Protein AF-A0A352DT89-F1 (afdb_monomer_lite)

Structure (mmCIF, N/CA/C/O backbone):
data_AF-A0A352DT89-F1
#
_entry.id   AF-A0A352DT89-F1
#
loop_
_atom_site.group_PDB
_atom_site.id
_atom_site.type_symbol
_atom_site.label_atom_id
_atom_site.label_alt_id
_atom_site.label_comp_id
_atom_site.label_asym_id
_atom_site.label_entity_id
_atom_site.label_seq_id
_atom_site.pdbx_PDB_ins_code
_atom_site.Cartn_x
_atom_site.Cartn_y
_atom_site.Cartn_z
_atom_site.occupancy
_atom_site.B_iso_or_equiv
_atom_site.auth_seq_id
_atom_site.auth_comp_id
_atom_site.auth_asym_id
_atom_site.auth_atom_id
_atom_site.pdbx_PDB_model_num
ATOM 1 N N . MET A 1 1 ? -3.209 36.835 -15.844 1.00 39.00 1 MET A N 1
ATOM 2 C CA . MET A 1 1 ? -2.817 36.328 -14.512 1.00 39.00 1 MET A CA 1
ATOM 3 C C . MET A 1 1 ? -1.917 35.134 -14.737 1.00 39.00 1 MET A C 1
ATOM 5 O O . MET A 1 1 ? -2.390 34.126 -15.241 1.00 39.00 1 MET A O 1
ATOM 9 N N . ASN A 1 2 ? -0.623 35.279 -14.459 1.00 40.19 2 ASN A N 1
ATOM 10 C CA . ASN A 1 2 ? 0.311 34.160 -14.505 1.00 40.19 2 ASN A CA 1
ATOM 11 C C . ASN A 1 2 ? -0.028 33.258 -13.320 1.00 40.19 2 ASN A C 1
ATOM 13 O O . ASN A 1 2 ? 0.199 33.653 -12.179 1.00 40.19 2 ASN A O 1
ATOM 17 N N . HIS A 1 3 ? -0.615 32.088 -13.570 1.00 44.91 3 HIS A N 1
ATOM 18 C CA . HIS A 1 3 ? -0.617 31.047 -12.552 1.00 44.91 3 HIS A CA 1
ATOM 19 C C . HIS A 1 3 ? 0.853 30.712 -12.289 1.00 44.91 3 HIS A C 1
ATOM 21 O O . HIS A 1 3 ? 1.546 30.357 -13.245 1.00 44.91 3 HIS A O 1
ATOM 27 N N . PRO A 1 4 ? 1.376 30.864 -11.058 1.00 53.34 4 PRO A N 1
ATOM 28 C CA . PRO A 1 4 ? 2.664 30.276 -10.754 1.00 53.34 4 PRO A CA 1
ATOM 29 C C . PRO A 1 4 ? 2.493 28.782 -11.004 1.00 53.34 4 PRO A C 1
ATOM 31 O O . PRO A 1 4 ? 1.671 28.132 -10.355 1.00 53.34 4 PRO A O 1
ATOM 34 N N . THR A 1 5 ? 3.198 28.253 -12.002 1.00 54.12 5 THR A N 1
ATOM 35 C CA . THR A 1 5 ? 3.310 26.815 -12.217 1.00 54.12 5 THR A CA 1
ATOM 36 C C . THR A 1 5 ? 4.070 26.288 -11.014 1.00 54.12 5 THR A C 1
ATOM 38 O O . THR A 1 5 ? 5.296 26.225 -11.018 1.00 54.12 5 THR A O 1
ATOM 41 N N . ASN A 1 6 ? 3.346 26.036 -9.925 1.00 61.28 6 ASN A N 1
ATOM 42 C CA . ASN A 1 6 ? 3.899 25.429 -8.734 1.00 61.28 6 ASN A CA 1
ATOM 43 C C . ASN A 1 6 ? 4.404 24.071 -9.206 1.00 61.28 6 ASN A C 1
ATOM 45 O O . ASN A 1 6 ? 3.603 23.210 -9.573 1.00 61.28 6 ASN A O 1
ATOM 49 N N . ALA A 1 7 ? 5.723 23.932 -9.331 1.00 71.81 7 ALA A N 1
ATOM 50 C CA . ALA A 1 7 ? 6.316 22.686 -9.768 1.00 71.81 7 ALA A CA 1
ATOM 51 C C . ALA A 1 7 ? 5.851 21.613 -8.780 1.00 71.81 7 ALA A C 1
ATOM 53 O O . ALA A 1 7 ? 6.148 21.693 -7.588 1.00 71.81 7 ALA A O 1
ATOM 54 N N . LEU A 1 8 ? 5.048 20.664 -9.260 1.00 79.25 8 LEU A N 1
ATOM 55 C CA . LEU A 1 8 ? 4.570 19.553 -8.452 1.00 79.25 8 LEU A CA 1
ATOM 56 C C . LEU A 1 8 ? 5.782 18.693 -8.094 1.00 79.25 8 LEU A C 1
ATOM 58 O O . LEU A 1 8 ? 6.277 17.924 -8.915 1.00 79.25 8 LEU A O 1
ATOM 62 N N . THR A 1 9 ? 6.296 18.874 -6.880 1.00 88.44 9 THR A N 1
ATOM 63 C CA . THR A 1 9 ? 7.382 18.051 -6.349 1.00 88.44 9 THR A CA 1
ATOM 64 C C . THR A 1 9 ? 6.805 16.763 -5.775 1.00 88.44 9 THR A C 1
ATOM 66 O O . THR A 1 9 ? 5.714 16.765 -5.203 1.00 88.44 9 THR A O 1
ATOM 69 N N . VAL A 1 10 ? 7.552 15.660 -5.878 1.00 86.00 10 VAL A N 1
ATOM 70 C CA . VAL A 1 10 ? 7.151 14.366 -5.295 1.00 86.00 10 VAL A CA 1
ATOM 71 C C . VAL A 1 10 ? 6.863 14.516 -3.802 1.00 86.00 10 VAL A C 1
ATOM 73 O O . VAL A 1 10 ? 5.809 14.101 -3.332 1.00 86.00 10 VAL A O 1
ATOM 76 N N . LEU A 1 11 ? 7.742 15.209 -3.071 1.00 87.31 11 LEU A N 1
ATOM 77 C CA . LEU A 1 11 ? 7.554 15.483 -1.647 1.00 87.31 11 LEU A CA 1
ATOM 78 C C . LEU A 1 11 ? 6.271 16.283 -1.365 1.00 8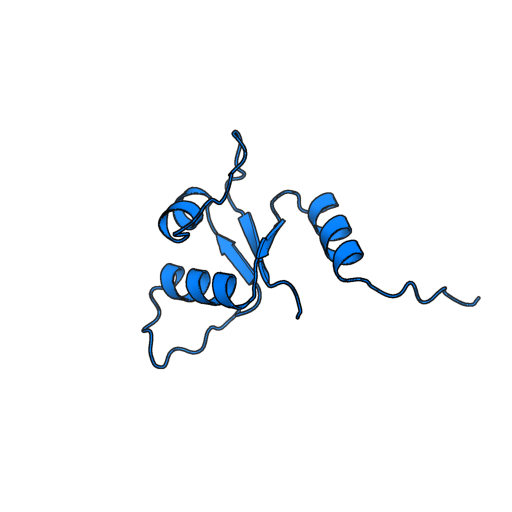7.31 11 LEU A C 1
ATOM 80 O O . LEU A 1 11 ? 5.548 15.956 -0.427 1.00 87.31 11 LEU A O 1
ATOM 84 N N . GLY A 1 12 ? 5.971 17.303 -2.174 1.00 88.94 12 GLY A N 1
ATOM 85 C CA . GLY A 1 12 ? 4.755 18.103 -2.023 1.00 88.94 12 GLY A CA 1
ATOM 86 C C . GLY A 1 12 ? 3.485 17.290 -2.279 1.00 88.94 12 GLY A C 1
ATOM 87 O O . GLY A 1 12 ? 2.507 17.437 -1.548 1.00 88.94 12 GLY A O 1
ATOM 88 N N . ILE A 1 13 ? 3.517 16.383 -3.259 1.00 88.44 13 ILE A N 1
ATOM 89 C CA . ILE A 1 13 ? 2.423 15.437 -3.515 1.00 88.44 13 ILE A CA 1
ATOM 90 C C . ILE A 1 13 ? 2.260 14.478 -2.334 1.00 88.44 13 ILE A C 1
ATOM 92 O O . ILE A 1 13 ? 1.141 14.288 -1.868 1.00 88.44 13 ILE A O 1
ATOM 96 N N . GLU A 1 14 ? 3.347 13.901 -1.815 1.00 89.62 14 GLU A N 1
ATOM 97 C CA . GLU A 1 14 ? 3.281 12.991 -0.666 1.00 89.62 14 GLU A CA 1
ATOM 98 C C . GLU A 1 14 ? 2.676 13.668 0.568 1.00 89.62 14 GLU A C 1
ATOM 100 O O . GLU A 1 14 ? 1.815 13.095 1.234 1.00 89.62 14 GLU A O 1
ATOM 105 N N . GLN A 1 15 ? 3.113 14.893 0.868 1.00 88.94 15 GLN A N 1
ATOM 106 C CA . GLN A 1 15 ? 2.604 15.674 1.994 1.00 88.94 15 GLN A CA 1
ATOM 107 C C . GLN A 1 15 ? 1.130 16.039 1.807 1.00 88.94 15 GLN A C 1
ATOM 109 O O . GLN A 1 15 ? 0.337 15.856 2.729 1.00 88.94 15 GLN A O 1
ATOM 114 N N . GLY A 1 16 ? 0.753 16.512 0.615 1.00 90.25 16 GLY A N 1
ATOM 115 C CA . GLY A 1 16 ? -0.634 16.843 0.296 1.00 90.25 16 GLY A CA 1
ATOM 116 C C . GLY A 1 16 ? -1.552 15.624 0.368 1.00 90.25 16 GLY A C 1
ATOM 117 O O . GLY A 1 16 ? -2.638 15.709 0.940 1.00 90.25 16 GLY A O 1
ATOM 118 N N . LEU A 1 17 ? -1.098 14.473 -0.138 1.00 88.00 17 LEU A N 1
ATOM 119 C CA . LEU A 1 17 ? -1.881 13.245 -0.086 1.00 88.00 17 LEU A CA 1
ATOM 120 C C . LEU A 1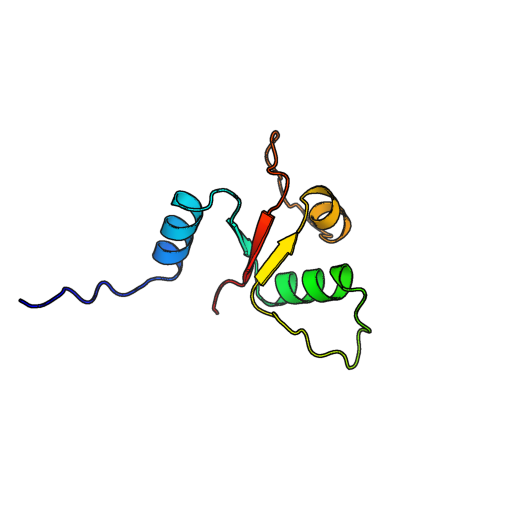 17 ? -2.032 12.739 1.348 1.00 88.00 17 LEU A C 1
ATOM 122 O O . LEU A 1 17 ? -3.151 12.438 1.730 1.00 88.00 17 LEU A O 1
ATOM 126 N N . ARG A 1 18 ? -0.970 12.714 2.167 1.00 86.50 18 ARG A N 1
ATOM 127 C CA . ARG A 1 18 ? -1.080 12.318 3.587 1.00 86.50 18 ARG A CA 1
ATOM 128 C C . ARG A 1 18 ? -1.982 13.250 4.394 1.00 86.50 18 ARG A C 1
ATOM 130 O O . ARG A 1 18 ? -2.638 12.799 5.323 1.00 86.50 18 ARG A O 1
ATOM 137 N N . ALA A 1 19 ? -2.013 14.541 4.065 1.00 87.06 19 ALA A N 1
ATOM 138 C CA . ALA A 1 19 ? -2.896 15.489 4.740 1.00 87.06 19 ALA A CA 1
ATOM 139 C C . ALA A 1 19 ? -4.381 15.233 4.422 1.00 87.06 19 ALA A C 1
ATOM 141 O O . ALA A 1 19 ? -5.227 15.412 5.294 1.00 87.06 19 ALA A O 1
ATOM 142 N N . ALA A 1 20 ? -4.694 14.817 3.191 1.00 89.44 20 ALA A N 1
ATOM 143 C CA . ALA A 1 20 ? -6.059 14.506 2.761 1.00 89.44 20 ALA A CA 1
ATOM 144 C C . ALA A 1 20 ? -6.482 13.057 3.070 1.00 89.44 20 ALA A C 1
ATOM 146 O O . ALA A 1 20 ? -7.656 12.798 3.312 1.00 89.44 20 ALA A O 1
ATOM 147 N N . VAL A 1 21 ? -5.524 12.131 3.043 1.00 89.19 21 VAL A N 1
ATOM 148 C CA . VAL A 1 21 ? -5.678 10.680 3.198 1.00 89.19 21 VAL A CA 1
ATOM 149 C C . VAL A 1 21 ? -4.566 10.197 4.143 1.00 89.19 21 VAL A C 1
ATOM 151 O O . VAL A 1 21 ? -3.498 9.784 3.681 1.00 89.19 21 VAL A O 1
ATOM 154 N N . PRO A 1 22 ? -4.757 10.296 5.471 1.00 86.69 22 PRO A N 1
ATOM 155 C CA . PRO A 1 22 ? -3.740 9.922 6.462 1.00 86.69 22 PRO A CA 1
ATOM 156 C C . PRO A 1 22 ? -3.278 8.463 6.365 1.00 86.69 22 PRO A C 1
ATOM 158 O O . PRO A 1 22 ? -2.144 8.143 6.714 1.00 86.69 22 PRO A O 1
ATOM 161 N N . GLU A 1 23 ? -4.139 7.587 5.856 1.00 88.00 23 GLU A N 1
ATOM 162 C CA . GLU A 1 23 ? -3.880 6.176 5.586 1.00 88.00 23 GLU A CA 1
ATOM 163 C C . GLU A 1 23 ? -3.060 5.919 4.310 1.00 88.00 23 GLU A C 1
ATOM 165 O O . GLU A 1 23 ? -2.784 4.764 3.978 1.00 88.00 23 GLU A O 1
ATOM 170 N N . ALA A 1 24 ? -2.664 6.968 3.578 1.00 89.38 24 ALA A N 1
ATOM 171 C CA . ALA A 1 24 ? -1.818 6.844 2.401 1.00 89.38 24 ALA A CA 1
ATOM 172 C C . ALA A 1 24 ? -0.352 6.611 2.787 1.00 89.38 24 ALA A C 1
ATOM 174 O O . ALA A 1 24 ? 0.321 7.447 3.400 1.00 89.38 24 ALA A O 1
ATOM 175 N N . VAL A 1 25 ? 0.174 5.475 2.351 1.00 89.31 25 VAL A N 1
ATOM 176 C CA . VAL A 1 25 ? 1.519 5.008 2.657 1.00 89.31 25 VAL A CA 1
ATOM 177 C C . VAL A 1 25 ? 2.320 4.888 1.367 1.00 89.31 25 VAL A C 1
ATOM 179 O O . VAL A 1 25 ? 1.860 4.316 0.386 1.00 89.31 25 VAL A O 1
ATOM 182 N N . PHE A 1 26 ? 3.544 5.415 1.364 1.00 89.88 26 PHE A N 1
ATOM 183 C CA . PHE A 1 26 ? 4.381 5.478 0.166 1.00 89.88 26 PHE A CA 1
ATOM 184 C C . PHE A 1 26 ? 5.565 4.518 0.249 1.00 89.88 26 PHE A C 1
ATOM 186 O O . PHE A 1 26 ? 6.416 4.666 1.130 1.00 89.88 26 PHE A O 1
ATOM 193 N N . ALA A 1 27 ? 5.669 3.603 -0.715 1.00 88.81 27 ALA A N 1
ATOM 194 C CA . ALA A 1 27 ? 6.735 2.605 -0.814 1.00 88.81 27 ALA A CA 1
ATOM 195 C C . ALA A 1 27 ? 7.443 2.657 -2.174 1.00 88.81 27 ALA A C 1
ATOM 197 O O . ALA A 1 27 ? 6.972 3.300 -3.109 1.00 88.81 27 ALA A O 1
ATOM 198 N N . SER A 1 28 ? 8.562 1.945 -2.316 1.00 89.69 28 SER A N 1
ATOM 199 C CA . SER A 1 28 ? 9.186 1.789 -3.634 1.00 89.69 28 SER A CA 1
ATOM 200 C C . SER A 1 28 ? 8.268 1.003 -4.587 1.00 89.69 28 SER A C 1
ATOM 202 O O . SER A 1 28 ? 7.574 0.079 -4.140 1.00 89.69 28 SER A O 1
ATOM 204 N N . PRO A 1 29 ? 8.295 1.275 -5.907 1.00 90.94 29 PRO A N 1
ATOM 205 C CA . PRO A 1 29 ? 7.498 0.530 -6.887 1.00 90.94 29 PRO A CA 1
ATOM 206 C C . PRO A 1 29 ? 7.689 -0.991 -6.805 1.00 90.94 29 PRO A C 1
ATOM 208 O O . PRO A 1 29 ? 6.752 -1.764 -7.014 1.00 90.94 29 PRO A O 1
ATOM 211 N N . ARG A 1 30 ? 8.902 -1.447 -6.459 1.00 89.00 30 ARG A N 1
ATOM 212 C CA . ARG A 1 30 ? 9.213 -2.872 -6.265 1.00 89.00 30 ARG A CA 1
ATOM 213 C C . ARG A 1 30 ? 8.419 -3.484 -5.109 1.00 89.00 30 ARG A C 1
ATOM 215 O O . ARG A 1 30 ? 7.900 -4.588 -5.263 1.00 89.00 30 ARG A O 1
ATOM 222 N N . VAL A 1 31 ? 8.319 -2.782 -3.980 1.00 89.31 31 VAL A N 1
ATOM 223 C CA . VAL A 1 31 ? 7.571 -3.245 -2.803 1.00 89.31 31 VAL A CA 1
ATOM 224 C C . VAL A 1 31 ? 6.076 -3.298 -3.105 1.00 89.31 31 VAL A C 1
ATOM 226 O O . VAL A 1 31 ? 5.454 -4.329 -2.862 1.00 89.31 31 VAL A O 1
ATOM 229 N N . VAL A 1 32 ? 5.521 -2.251 -3.725 1.00 91.06 32 VAL A N 1
ATOM 230 C CA . VAL A 1 32 ? 4.093 -2.208 -4.091 1.00 91.06 32 VAL A CA 1
ATOM 231 C C . VAL A 1 32 ? 3.727 -3.357 -5.028 1.00 91.06 32 VAL A C 1
ATOM 233 O O . VAL A 1 32 ? 2.775 -4.090 -4.777 1.00 91.06 32 VAL A O 1
ATOM 236 N N . ARG A 1 33 ? 4.533 -3.600 -6.068 1.00 90.00 33 ARG A N 1
ATOM 237 C CA . ARG A 1 33 ? 4.304 -4.717 -6.999 1.00 90.00 33 ARG A CA 1
ATOM 238 C C . ARG A 1 33 ? 4.389 -6.081 -6.323 1.00 90.00 33 ARG A C 1
ATOM 240 O O . ARG A 1 33 ? 3.637 -6.974 -6.704 1.00 90.00 33 ARG A O 1
ATOM 247 N N . ARG A 1 34 ? 5.301 -6.258 -5.362 1.00 88.69 34 ARG A N 1
ATOM 248 C CA . ARG A 1 34 ? 5.409 -7.500 -4.586 1.00 88.69 34 ARG A CA 1
ATOM 249 C C . ARG A 1 34 ? 4.148 -7.730 -3.756 1.00 88.69 34 ARG A C 1
ATOM 251 O O . ARG A 1 34 ? 3.601 -8.824 -3.814 1.00 88.69 34 ARG A O 1
ATOM 258 N N . ILE A 1 35 ? 3.675 -6.696 -3.061 1.00 90.62 35 ILE A N 1
ATOM 259 C CA . ILE A 1 35 ? 2.465 -6.763 -2.235 1.00 90.62 35 ILE A CA 1
ATOM 260 C C . ILE A 1 35 ? 1.244 -7.077 -3.096 1.00 90.62 35 ILE A C 1
ATOM 262 O O . ILE A 1 35 ? 0.551 -8.037 -2.798 1.00 90.62 35 ILE A O 1
ATOM 266 N N . ILE A 1 36 ? 1.031 -6.369 -4.212 1.00 91.25 36 ILE A N 1
ATOM 267 C CA . ILE A 1 36 ? -0.115 -6.641 -5.096 1.00 91.25 36 ILE A CA 1
ATOM 268 C C . ILE A 1 36 ? -0.099 -8.083 -5.610 1.00 91.25 36 ILE A C 1
ATOM 270 O O . ILE A 1 36 ? -1.136 -8.734 -5.675 1.00 91.25 36 ILE A O 1
ATOM 274 N N . ARG A 1 37 ? 1.075 -8.600 -5.994 1.00 88.94 37 ARG A N 1
ATOM 275 C CA . ARG A 1 37 ? 1.187 -9.987 -6.465 1.00 88.94 37 ARG A CA 1
ATOM 276 C C . ARG A 1 37 ? 0.825 -10.990 -5.381 1.00 88.94 37 ARG A C 1
ATOM 278 O O . ARG A 1 37 ? 0.121 -11.942 -5.684 1.00 88.94 37 ARG A O 1
ATOM 285 N N . ALA A 1 38 ? 1.319 -10.783 -4.166 1.00 89.06 38 ALA A N 1
ATOM 286 C CA . ALA A 1 38 ? 1.072 -11.692 -3.057 1.00 89.06 38 ALA A CA 1
ATOM 287 C C . ALA A 1 38 ? -0.367 -11.588 -2.521 1.00 89.06 38 ALA A C 1
ATOM 289 O O . ALA A 1 38 ? -0.938 -12.588 -2.098 1.00 89.06 38 ALA A O 1
ATOM 290 N N . ASP A 1 39 ? -0.971 -10.400 -2.566 1.00 90.00 39 ASP A N 1
ATOM 291 C CA . ASP A 1 39 ? -2.358 -10.186 -2.154 1.00 90.00 39 ASP A CA 1
ATOM 292 C C . ASP A 1 39 ? -3.354 -10.830 -3.128 1.00 90.00 39 ASP A C 1
ATOM 294 O O . ASP A 1 39 ? -4.262 -11.541 -2.713 1.00 90.00 39 ASP A O 1
ATOM 298 N N . LEU A 1 40 ? -3.120 -10.664 -4.432 1.00 87.19 40 LEU A N 1
ATOM 299 C CA . LEU A 1 40 ? -3.957 -11.228 -5.493 1.00 87.19 40 LEU A CA 1
ATOM 300 C C . LEU A 1 40 ? -3.611 -12.687 -5.855 1.00 87.19 40 LEU A C 1
ATOM 302 O O . LEU A 1 40 ? -4.113 -13.186 -6.862 1.00 87.19 40 LEU A O 1
ATOM 306 N N . ASP A 1 41 ? -2.720 -13.334 -5.095 1.00 85.94 41 ASP A N 1
ATOM 307 C CA . ASP A 1 41 ? -2.203 -14.692 -5.344 1.00 85.94 41 ASP A CA 1
ATOM 308 C C . ASP A 1 41 ? -1.768 -14.924 -6.809 1.00 85.94 41 ASP A C 1
ATOM 310 O O . ASP A 1 41 ? -2.059 -15.931 -7.457 1.00 85.94 41 ASP A O 1
ATOM 314 N N . LEU A 1 42 ? -1.099 -13.924 -7.391 1.00 81.06 42 LEU A N 1
ATOM 315 C CA . LEU A 1 42 ? -0.722 -13.952 -8.800 1.00 81.06 42 LEU A CA 1
ATOM 316 C C . LEU A 1 42 ? 0.529 -14.814 -9.021 1.00 81.06 42 LEU A C 1
ATOM 318 O O . LEU A 1 42 ? 1.558 -14.577 -8.377 1.00 81.06 42 LEU A O 1
ATOM 322 N N . PRO A 1 43 ? 0.533 -15.719 -10.021 1.0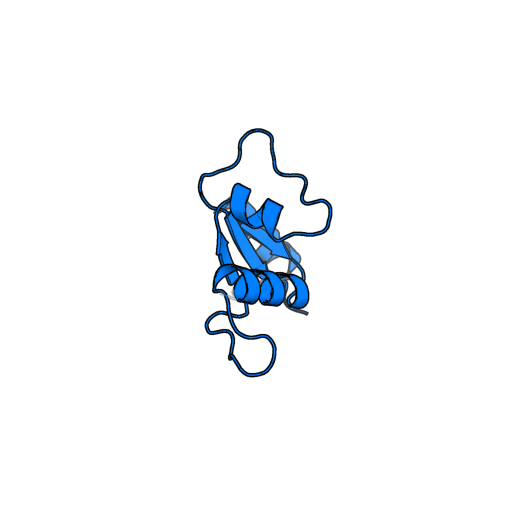0 76.25 43 PRO A N 1
ATOM 323 C CA . PRO A 1 43 ? 1.701 -16.534 -10.321 1.00 76.25 43 PRO A CA 1
ATOM 324 C C . PRO A 1 43 ? 2.903 -15.664 -10.717 1.00 76.25 43 PRO A C 1
ATOM 326 O O . PRO A 1 43 ? 2.803 -14.737 -11.532 1.00 76.25 43 PRO A O 1
ATOM 329 N N . LEU A 1 44 ? 4.063 -16.003 -10.145 1.00 68.00 44 LEU A N 1
ATOM 330 C CA . LEU A 1 44 ? 5.289 -15.195 -10.161 1.00 68.00 44 LEU A CA 1
ATOM 331 C C . LEU A 1 44 ? 5.819 -14.847 -11.562 1.00 68.00 44 LEU A C 1
ATOM 333 O O . LEU A 1 44 ? 6.454 -13.807 -11.720 1.00 68.00 44 LEU A O 1
ATOM 337 N N . LEU A 1 45 ? 5.572 -15.684 -12.576 1.00 62.12 45 LEU A N 1
ATOM 338 C CA . LEU A 1 45 ? 6.316 -15.618 -13.840 1.00 62.12 45 LEU A CA 1
ATOM 339 C C . LEU A 1 45 ? 5.601 -14.908 -14.999 1.00 62.12 45 LEU A C 1
ATOM 341 O O . LEU A 1 45 ? 6.287 -14.436 -15.900 1.00 62.12 45 LEU A O 1
ATOM 345 N N . LEU A 1 46 ? 4.264 -14.797 -15.011 1.00 63.31 46 LEU A N 1
ATOM 346 C CA . LEU A 1 46 ? 3.542 -14.329 -16.215 1.00 63.31 46 LEU A CA 1
ATOM 347 C C . LEU A 1 46 ? 2.339 -13.412 -15.959 1.00 63.31 46 LEU A C 1
ATOM 349 O O . LEU A 1 46 ? 1.832 -12.795 -16.896 1.00 63.31 46 LEU A O 1
ATOM 353 N N . ALA A 1 47 ? 1.881 -13.265 -14.715 1.00 66.38 47 ALA A N 1
ATOM 354 C CA . ALA A 1 47 ? 0.736 -12.406 -14.444 1.00 66.38 47 ALA A CA 1
ATOM 355 C C . ALA A 1 47 ? 1.126 -10.920 -14.540 1.00 66.38 47 ALA A C 1
ATOM 357 O O . ALA A 1 47 ? 2.032 -10.445 -13.842 1.00 66.38 47 ALA A O 1
ATOM 358 N N . ARG A 1 48 ? 0.433 -10.168 -15.401 1.00 72.81 48 ARG A N 1
ATOM 359 C CA . ARG A 1 48 ? 0.516 -8.704 -15.455 1.00 72.81 48 ARG A CA 1
ATOM 360 C C . ARG A 1 48 ? -0.212 -8.130 -14.240 1.00 72.81 48 ARG A C 1
ATOM 362 O O . ARG A 1 48 ? -1.359 -8.483 -14.001 1.00 72.81 48 ARG A O 1
ATOM 369 N N . VAL A 1 49 ? 0.436 -7.235 -13.494 1.00 75.56 49 VAL A N 1
ATOM 370 C CA . VAL A 1 49 ? -0.197 -6.563 -12.348 1.00 75.56 49 VAL A CA 1
ATOM 371 C C . VAL A 1 49 ? -1.149 -5.473 -12.867 1.00 75.56 49 VAL A C 1
ATOM 373 O O . VAL A 1 49 ? -0.665 -4.547 -13.528 1.00 75.56 49 VAL A O 1
ATOM 376 N N . PRO A 1 50 ? -2.467 -5.561 -12.607 1.00 70.50 50 PRO A N 1
ATOM 377 C CA . PRO A 1 50 ? -3.460 -4.676 -13.221 1.00 70.50 50 PRO A CA 1
ATOM 378 C C . PRO A 1 50 ? -3.399 -3.225 -12.706 1.00 70.50 50 PRO A C 1
ATOM 380 O O . PRO A 1 50 ? -3.694 -2.311 -13.469 1.00 70.50 50 PRO A O 1
ATOM 383 N N . HIS A 1 51 ? -2.943 -2.999 -11.467 1.00 82.69 51 HIS A N 1
ATOM 384 C CA . HIS A 1 51 ? -2.814 -1.678 -10.825 1.00 82.69 51 HIS A CA 1
ATOM 385 C C . HIS A 1 51 ? -1.445 -1.509 -10.147 1.00 82.69 51 HIS A C 1
ATOM 387 O O . HIS A 1 51 ? -1.330 -1.263 -8.958 1.00 82.69 51 HIS A O 1
ATOM 393 N N . ARG A 1 52 ? -0.360 -1.662 -10.910 1.00 86.31 52 ARG A N 1
ATOM 394 C CA . ARG A 1 52 ? 1.015 -1.786 -10.379 1.00 86.31 52 ARG A CA 1
ATOM 395 C C . ARG A 1 52 ? 1.546 -0.611 -9.533 1.00 86.31 52 ARG A C 1
ATOM 397 O O . ARG A 1 52 ? 2.652 -0.738 -9.014 1.00 86.31 52 ARG A O 1
ATOM 404 N N . GLU A 1 53 ? 0.816 0.501 -9.474 1.00 91.81 53 GLU A N 1
ATOM 405 C CA . GLU A 1 53 ? 1.219 1.743 -8.803 1.00 91.81 53 GLU A CA 1
ATOM 406 C C . GLU A 1 53 ? 0.523 1.949 -7.447 1.00 91.81 53 GLU A C 1
ATOM 408 O O . GLU A 1 53 ? 0.991 2.762 -6.655 1.00 91.81 53 GLU A O 1
ATOM 413 N N . SER A 1 54 ? -0.573 1.241 -7.145 1.00 92.25 54 SER A N 1
ATOM 414 C CA . SER A 1 54 ? -1.259 1.393 -5.856 1.00 92.25 54 SER A CA 1
ATOM 415 C C . SER A 1 54 ? -2.186 0.231 -5.511 1.00 92.25 54 SER A C 1
ATOM 417 O O . SER A 1 54 ? -2.681 -0.452 -6.400 1.00 92.25 54 SER A O 1
ATOM 419 N N . ILE A 1 55 ? -2.448 0.023 -4.220 1.00 92.62 55 ILE A N 1
ATOM 420 C CA . ILE A 1 55 ? -3.404 -0.971 -3.710 1.00 92.62 55 ILE A CA 1
ATOM 421 C C . ILE A 1 55 ? -4.025 -0.504 -2.393 1.00 92.62 55 ILE A C 1
ATOM 423 O O . ILE A 1 55 ? -3.346 0.092 -1.560 1.00 92.62 55 ILE A O 1
ATOM 427 N N . ALA A 1 56 ? -5.313 -0.789 -2.211 1.00 92.31 56 ALA A N 1
ATOM 428 C CA . ALA A 1 56 ? -5.990 -0.680 -0.925 1.00 92.31 56 ALA A CA 1
ATOM 429 C C . ALA A 1 56 ? -5.905 -2.036 -0.212 1.00 92.31 56 ALA A C 1
ATOM 431 O O . ALA A 1 56 ? -6.314 -3.047 -0.778 1.00 92.31 56 ALA A O 1
ATOM 432 N N . ILE A 1 57 ? -5.349 -2.068 0.996 1.00 91.38 57 ILE A N 1
ATOM 433 C CA . ILE A 1 57 ? -5.044 -3.311 1.714 1.00 91.38 57 ILE A CA 1
ATOM 434 C C . ILE A 1 57 ? -5.307 -3.147 3.210 1.00 91.38 57 ILE A C 1
ATOM 436 O O . ILE A 1 57 ? -5.128 -2.059 3.757 1.00 91.38 57 ILE A O 1
ATOM 440 N N . SER A 1 58 ? -5.726 -4.214 3.893 1.00 90.81 58 SER A N 1
ATOM 441 C CA . SER A 1 58 ? -5.867 -4.158 5.348 1.00 90.81 58 SER A CA 1
ATOM 442 C C . SER A 1 58 ? -4.488 -4.095 6.026 1.00 90.81 58 SER A C 1
ATOM 444 O O . SER A 1 58 ? -3.526 -4.690 5.530 1.00 90.81 58 SER A O 1
ATOM 446 N N . PRO A 1 59 ? -4.363 -3.427 7.183 1.00 88.81 59 PRO A N 1
ATOM 447 C CA . PRO A 1 59 ? -3.102 -3.386 7.921 1.00 88.81 59 PRO A CA 1
ATOM 448 C C . PRO A 1 59 ? -2.583 -4.775 8.313 1.00 88.81 59 PRO A C 1
ATOM 450 O O . PRO A 1 59 ? -1.386 -5.032 8.217 1.00 88.81 59 PRO A O 1
ATOM 453 N N . ALA A 1 60 ? -3.480 -5.687 8.705 1.00 87.31 60 ALA A N 1
ATOM 454 C CA . ALA A 1 60 ? -3.123 -7.062 9.051 1.00 87.31 60 ALA A CA 1
ATOM 455 C C . ALA A 1 60 ? -2.517 -7.804 7.852 1.00 87.31 60 ALA A C 1
ATOM 457 O O . ALA A 1 60 ? -1.436 -8.378 7.959 1.00 87.31 60 ALA A O 1
ATOM 458 N N . ARG A 1 61 ? -3.163 -7.711 6.683 1.00 89.19 61 ARG A N 1
ATOM 459 C CA . ARG A 1 61 ? -2.657 -8.336 5.460 1.00 89.19 61 ARG A CA 1
ATOM 460 C C . ARG A 1 61 ? -1.344 -7.708 5.000 1.00 89.19 61 ARG A C 1
ATOM 462 O O . ARG A 1 61 ? -0.449 -8.413 4.549 1.00 89.19 61 ARG A O 1
ATOM 469 N N . LEU A 1 62 ? -1.195 -6.393 5.151 1.00 89.00 62 LEU A N 1
ATOM 470 C CA . LEU A 1 62 ? 0.057 -5.705 4.850 1.00 89.00 62 LEU A CA 1
ATOM 471 C C . LEU A 1 62 ? 1.212 -6.209 5.729 1.00 89.00 62 LEU A C 1
ATOM 473 O O . LEU A 1 62 ? 2.295 -6.441 5.199 1.00 89.00 62 LEU A O 1
ATOM 477 N N . LEU A 1 63 ? 0.984 -6.416 7.032 1.00 85.94 63 LEU A N 1
ATOM 478 C CA . LEU A 1 63 ? 1.989 -6.977 7.945 1.00 85.94 63 LEU A CA 1
ATOM 479 C C . LEU A 1 63 ? 2.379 -8.413 7.588 1.00 85.94 63 LEU A C 1
ATOM 481 O O . LEU A 1 63 ? 3.552 -8.752 7.675 1.00 85.94 63 LEU A O 1
ATOM 485 N N . GLU A 1 64 ? 1.426 -9.247 7.167 1.00 87.06 64 GLU A N 1
ATOM 486 C CA . GLU A 1 64 ? 1.719 -10.612 6.703 1.00 87.06 64 GLU A CA 1
ATOM 487 C C . GLU A 1 64 ? 2.611 -10.629 5.455 1.00 87.06 64 GLU A C 1
ATOM 489 O O . GLU A 1 64 ? 3.432 -11.527 5.286 1.00 87.06 64 GLU A O 1
ATOM 494 N N . LEU A 1 65 ? 2.424 -9.658 4.556 1.00 86.38 65 LEU A N 1
ATOM 495 C CA . LEU A 1 65 ? 3.105 -9.603 3.260 1.00 86.38 65 LEU A CA 1
ATOM 496 C C . LEU A 1 65 ? 4.416 -8.808 3.280 1.00 86.38 65 LEU A C 1
ATOM 498 O O . LEU A 1 65 ? 5.216 -8.896 2.341 1.00 86.38 65 LEU A O 1
ATOM 502 N N . ALA A 1 66 ? 4.621 -7.970 4.291 1.00 80.69 66 ALA A N 1
ATOM 503 C CA . ALA A 1 66 ? 5.787 -7.117 4.386 1.00 80.69 66 ALA A CA 1
ATOM 504 C C . ALA A 1 66 ? 6.855 -7.746 5.288 1.00 80.69 66 ALA A C 1
ATOM 506 O O . ALA A 1 66 ? 6.761 -7.688 6.506 1.00 80.69 66 ALA A O 1
ATOM 507 N N . ASP A 1 67 ? 7.908 -8.279 4.661 1.00 67.25 67 ASP A N 1
ATOM 508 C CA . ASP A 1 67 ? 9.031 -8.926 5.364 1.00 67.25 67 ASP A CA 1
ATOM 509 C C . ASP A 1 67 ? 9.773 -8.025 6.375 1.00 67.25 67 ASP A C 1
ATOM 511 O O . ASP A 1 67 ? 10.422 -8.550 7.272 1.00 67.25 67 ASP A O 1
ATOM 515 N N . ASP A 1 68 ? 9.682 -6.691 6.263 1.00 59.91 68 ASP A N 1
ATOM 516 C CA . ASP A 1 68 ? 10.447 -5.752 7.092 1.00 59.91 68 ASP A CA 1
ATOM 517 C C . ASP A 1 68 ? 9.627 -4.526 7.531 1.00 59.91 68 ASP A C 1
ATOM 519 O O . ASP A 1 68 ? 9.104 -3.780 6.702 1.00 59.91 68 ASP A O 1
ATOM 523 N N . VAL A 1 69 ? 9.599 -4.299 8.850 1.00 54.47 69 VAL A N 1
ATOM 524 C CA . VAL A 1 69 ? 9.539 -2.998 9.554 1.00 54.47 69 VAL A CA 1
ATOM 525 C C . VAL A 1 69 ? 8.590 -1.949 8.954 1.00 54.47 69 VAL A C 1
ATOM 527 O O . VAL A 1 69 ? 8.959 -0.797 8.726 1.00 54.47 69 VAL A O 1
ATOM 530 N N . TRP A 1 70 ? 7.322 -2.304 8.762 1.00 65.69 70 TRP A N 1
ATOM 531 C CA . TRP A 1 70 ? 6.274 -1.287 8.699 1.00 65.69 70 TRP A CA 1
ATOM 532 C C . TRP A 1 70 ? 5.823 -1.013 10.127 1.00 65.69 70 TRP A C 1
ATOM 534 O O . TRP A 1 70 ? 5.048 -1.775 10.701 1.00 65.69 70 TRP A O 1
ATOM 544 N N . ALA A 1 71 ? 6.358 0.054 10.726 1.00 58.38 71 ALA A N 1
ATOM 545 C CA . ALA A 1 71 ? 5.859 0.555 12.000 1.00 58.38 71 ALA A CA 1
ATOM 546 C C . ALA A 1 71 ? 4.445 1.099 11.774 1.00 58.38 71 ALA A C 1
ATOM 548 O O . ALA A 1 71 ? 4.250 2.257 11.402 1.00 58.38 71 ALA A O 1
ATOM 549 N N . LEU A 1 72 ? 3.462 0.218 11.929 1.00 65.06 72 LEU A N 1
ATOM 550 C CA . LEU A 1 72 ? 2.066 0.593 11.898 1.00 65.06 72 LEU A CA 1
ATOM 551 C C . LEU A 1 72 ? 1.714 1.362 13.182 1.00 65.06 72 LEU A C 1
ATOM 553 O O . LEU A 1 72 ? 2.177 0.990 14.263 1.00 65.06 72 LEU A O 1
ATOM 557 N N . PRO A 1 73 ? 0.915 2.437 13.092 1.00 64.50 73 PRO A N 1
ATOM 558 C CA . PRO A 1 73 ? 0.453 3.163 14.269 1.00 64.50 73 PRO A CA 1
ATOM 559 C C . PRO A 1 73 ? -0.428 2.275 15.162 1.00 64.50 73 PRO A C 1
ATOM 561 O O . PRO A 1 73 ? -1.133 1.395 14.668 1.00 64.50 73 PRO A O 1
ATOM 564 N N . GLU A 1 74 ? -0.446 2.558 16.472 1.00 63.62 74 GLU A N 1
ATOM 565 C CA . GLU A 1 74 ? -1.244 1.818 17.474 1.00 63.62 74 GLU A CA 1
ATOM 566 C C . GLU A 1 74 ? -2.741 1.744 17.132 1.00 63.62 74 GLU A C 1
ATOM 568 O O . GLU A 1 74 ? -3.423 0.790 17.501 1.00 63.62 74 GLU A O 1
ATOM 573 N N . ARG A 1 75 ? -3.259 2.745 16.411 1.00 67.94 75 ARG A N 1
ATOM 574 C CA . ARG A 1 75 ? -4.588 2.711 15.794 1.00 67.94 75 ARG A CA 1
ATOM 575 C C . ARG A 1 75 ? -4.415 2.737 14.291 1.00 67.94 75 ARG A C 1
ATOM 577 O O . ARG A 1 75 ? -4.120 3.787 13.722 1.00 67.94 75 ARG A O 1
ATOM 584 N N . CYS A 1 76 ? -4.600 1.581 13.670 1.00 69.62 76 CYS A N 1
ATOM 585 C CA . CYS A 1 76 ? -4.644 1.496 12.225 1.00 69.62 76 CYS A CA 1
ATOM 586 C C . CYS A 1 76 ? -6.072 1.675 11.701 1.00 69.62 76 CYS A C 1
ATOM 588 O O . CYS A 1 76 ? -7.013 1.179 12.320 1.00 69.62 76 CYS A O 1
ATOM 590 N N . PRO A 1 77 ? -6.230 2.356 10.558 1.00 82.38 77 PRO A N 1
ATOM 591 C CA . PRO A 1 77 ? -7.480 2.358 9.810 1.00 82.38 77 PRO A CA 1
ATOM 592 C C . PRO A 1 77 ? -7.776 0.949 9.278 1.00 82.38 77 PRO A C 1
ATOM 594 O O . PRO A 1 77 ? -6.859 0.150 9.098 1.00 82.38 77 PRO A O 1
ATOM 597 N N . ASP A 1 78 ? -9.035 0.657 8.952 1.00 87.75 78 ASP A N 1
ATOM 598 C CA . ASP A 1 78 ? -9.424 -0.651 8.397 1.00 87.75 78 ASP A CA 1
ATOM 599 C C . ASP A 1 78 ? -8.766 -0.937 7.036 1.00 87.75 78 ASP A C 1
ATOM 601 O O . ASP A 1 78 ? -8.650 -2.084 6.602 1.00 87.75 78 ASP A O 1
ATOM 605 N N . THR A 1 79 ? -8.334 0.111 6.332 1.00 90.25 79 THR A N 1
ATOM 606 C CA . THR A 1 79 ? -7.703 0.024 5.017 1.00 90.25 79 THR A CA 1
ATOM 607 C C . THR A 1 79 ? -6.600 1.067 4.887 1.00 90.25 79 THR A C 1
ATOM 609 O O . THR A 1 79 ? -6.762 2.215 5.287 1.00 90.25 79 THR A O 1
ATOM 612 N N . ILE A 1 80 ? -5.478 0.650 4.310 1.00 90.62 80 ILE A N 1
ATOM 613 C CA . ILE A 1 80 ? -4.316 1.468 3.970 1.00 90.62 80 ILE A CA 1
ATOM 614 C C . ILE A 1 80 ? -4.260 1.594 2.454 1.00 90.62 80 ILE A C 1
ATOM 616 O O . ILE A 1 80 ? -4.373 0.595 1.739 1.00 90.62 80 ILE A O 1
ATOM 620 N N . LEU A 1 81 ? -4.036 2.811 1.960 1.00 91.62 81 LEU A N 1
ATOM 621 C CA . LEU A 1 81 ? -3.737 3.039 0.552 1.00 91.62 81 LEU A CA 1
ATOM 622 C C . LEU A 1 81 ? -2.221 3.011 0.365 1.00 91.62 81 LEU A C 1
ATOM 624 O O . LEU A 1 81 ? -1.529 3.981 0.664 1.00 91.62 81 LEU A O 1
ATOM 628 N N . LEU A 1 82 ? -1.693 1.906 -0.147 1.00 91.69 82 LEU 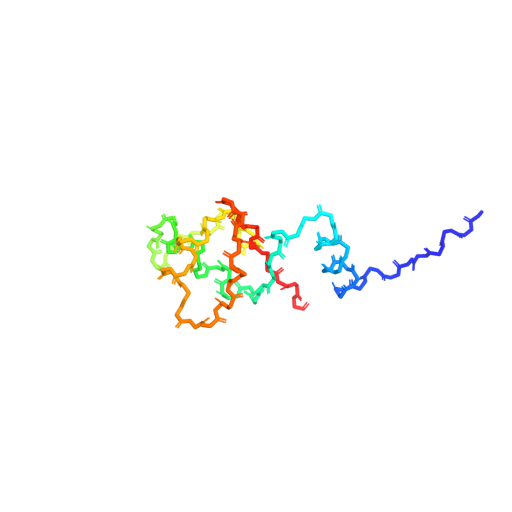A N 1
ATOM 629 C CA . LEU A 1 82 ? -0.283 1.800 -0.493 1.00 91.69 82 LEU A CA 1
ATOM 630 C C . LEU A 1 82 ? -0.055 2.368 -1.897 1.00 91.69 82 LEU A C 1
ATOM 632 O O . LEU A 1 82 ? -0.683 1.921 -2.854 1.00 91.69 82 LEU A O 1
ATOM 636 N N . VAL A 1 83 ? 0.860 3.326 -2.029 1.00 92.56 83 VAL A N 1
ATOM 637 C CA . VAL A 1 83 ? 1.169 4.034 -3.278 1.00 92.56 83 VAL A CA 1
ATOM 638 C C . VAL A 1 83 ? 2.656 3.909 -3.598 1.00 92.56 83 VAL A C 1
ATOM 640 O O . VAL A 1 83 ? 3.519 4.073 -2.732 1.00 92.56 83 VAL A O 1
ATOM 643 N N . ALA A 1 84 ? 2.974 3.610 -4.854 1.00 92.69 84 ALA A N 1
ATOM 644 C CA . ALA A 1 84 ? 4.342 3.592 -5.344 1.00 92.69 84 ALA A CA 1
ATOM 645 C C . ALA A 1 84 ? 4.871 5.027 -5.447 1.00 92.69 84 ALA A C 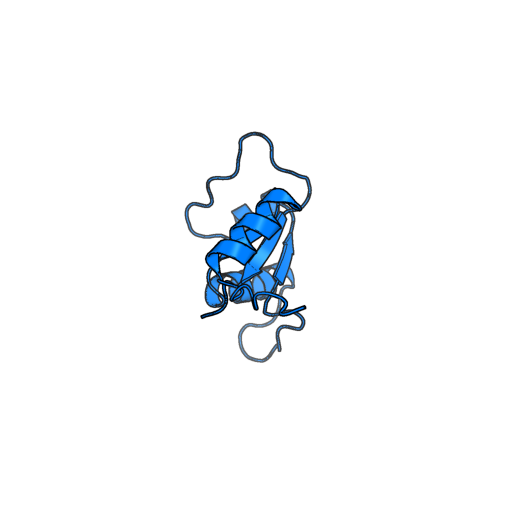1
ATOM 647 O O . ALA A 1 84 ? 4.227 5.897 -6.035 1.00 92.69 84 ALA A O 1
ATOM 648 N N . ARG A 1 85 ? 6.058 5.282 -4.892 1.00 89.38 85 ARG A N 1
ATOM 649 C CA . ARG A 1 85 ? 6.764 6.537 -5.153 1.00 89.38 85 ARG A CA 1
ATOM 650 C C . ARG A 1 85 ? 7.219 6.554 -6.613 1.00 89.38 85 ARG A C 1
ATOM 652 O O . ARG A 1 85 ? 7.802 5.559 -7.045 1.00 89.38 85 ARG A O 1
ATOM 659 N N . PRO A 1 86 ? 6.959 7.638 -7.357 1.00 79.00 86 PRO A N 1
ATOM 660 C CA . PRO A 1 86 ? 7.550 7.811 -8.675 1.00 79.00 86 PRO A CA 1
ATOM 661 C C . PRO A 1 86 ? 9.077 7.911 -8.540 1.00 79.00 86 PRO A C 1
ATOM 663 O O . PRO A 1 86 ? 9.562 8.581 -7.624 1.00 79.00 86 PRO A O 1
ATOM 666 N N . ASP A 1 87 ? 9.793 7.204 -9.419 1.00 65.19 87 ASP A N 1
ATOM 667 C CA . ASP A 1 87 ? 11.259 7.255 -9.537 1.00 65.19 87 ASP A CA 1
ATOM 668 C C . ASP A 1 87 ? 11.743 8.622 -10.058 1.00 65.19 87 ASP A C 1
ATOM 670 O O . ASP A 1 87 ? 11.033 9.227 -10.901 1.00 65.19 87 ASP A O 1
#

Radius of gyration: 15.14 Å; chains: 1; bounding box: 21×53×34 Å

pLDDT: mean 80.64, std 13.3, range [39.0, 92.69]

Sequence (87 aa):
MNHPTNALTVLGIEQGLRAAVPEAVFASPRVVRRIIRADLDLPLLLARVPHRESIAISPARLLELADDVWALPERCPDTILLVARPD

Secondary structure (DSSP, 8-state):
---------HHHHHHHHHHH-TTEEEE-HHHHHHHHHHHTT--TTTPPPTTTTEEEE-HHHHHHH--S-----SS--S-EEEEEPP-

Foldseek 3Di:
DDDPPPPDDLV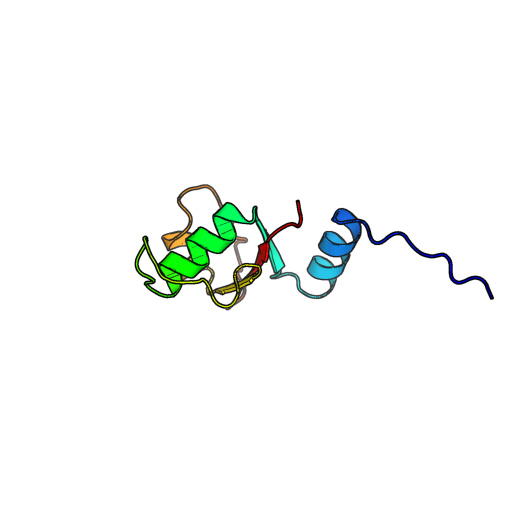NVVVVCCVVPVLEAEDALVLQQQLQCVVVVNDDPDDDRPCSFKDKDAPVSSVVRDPDDPPADPDHDRIHIYGHRDD